Protein AF-A0A352EDZ2-F1 (afdb_monomer)

Structure (mmCIF, N/CA/C/O backbone):
data_AF-A0A352EDZ2-F1
#
_entry.id   AF-A0A352EDZ2-F1
#
loop_
_atom_site.group_PDB
_atom_site.id
_atom_site.type_symbol
_atom_site.label_atom_id
_atom_site.label_alt_id
_atom_site.label_comp_id
_atom_site.label_asym_id
_atom_site.label_entity_id
_atom_site.label_seq_id
_atom_site.pdbx_PDB_ins_code
_atom_site.Cartn_x
_atom_site.Cartn_y
_atom_site.Cartn_z
_atom_site.occupancy
_atom_site.B_iso_or_equiv
_atom_site.auth_seq_id
_atom_site.auth_comp_id
_atom_site.auth_asym_id
_atom_site.auth_atom_id
_atom_site.pdbx_PDB_model_num
ATOM 1 N N . TYR A 1 1 ? -12.561 -2.401 5.718 1.00 90.56 1 TYR A N 1
ATOM 2 C CA . TYR A 1 1 ? -12.066 -2.855 7.034 1.00 90.56 1 TYR A CA 1
ATOM 3 C C . TYR A 1 1 ? -12.365 -1.844 8.126 1.00 90.56 1 TYR A C 1
ATOM 5 O O . TYR A 1 1 ? -12.881 -2.246 9.154 1.00 90.56 1 TYR A O 1
ATOM 13 N N . VAL A 1 2 ? -12.095 -0.557 7.901 1.00 94.75 2 VAL A N 1
ATOM 14 C CA . VAL A 1 2 ? -12.547 0.533 8.780 1.00 94.75 2 VAL A CA 1
ATOM 15 C C . VAL A 1 2 ? -13.815 1.137 8.179 1.00 94.75 2 VAL A C 1
ATOM 17 O O . VAL A 1 2 ? -13.837 1.410 6.977 1.00 94.75 2 VAL A O 1
ATOM 20 N N . THR A 1 3 ? -14.873 1.273 8.975 1.00 95.94 3 THR A N 1
ATOM 21 C CA . THR A 1 3 ? -16.150 1.865 8.544 1.00 95.94 3 THR A CA 1
ATOM 22 C C . THR A 1 3 ? -16.283 3.255 9.167 1.00 95.94 3 THR A C 1
ATOM 24 O O . THR A 1 3 ? -16.050 3.356 10.373 1.00 95.94 3 THR A O 1
ATOM 27 N N . PRO A 1 4 ? -16.678 4.294 8.404 1.00 96.31 4 PRO A N 1
ATOM 28 C CA . PRO A 1 4 ? -16.831 5.648 8.937 1.00 96.31 4 PRO A CA 1
ATOM 29 C C . PRO A 1 4 ? -17.736 5.712 10.174 1.00 96.31 4 PRO A C 1
ATOM 31 O O . PRO A 1 4 ? -18.807 5.098 10.179 1.00 96.31 4 PRO A O 1
ATOM 34 N N . GLY A 1 5 ? -17.309 6.444 11.205 1.00 95.94 5 GLY A N 1
ATOM 35 C CA . GLY A 1 5 ? -18.048 6.627 12.465 1.00 95.94 5 GLY A CA 1
ATOM 36 C C . GLY A 1 5 ? -18.085 5.397 13.381 1.00 95.94 5 GLY A C 1
ATOM 37 O O . GLY A 1 5 ? -18.895 5.332 14.304 1.00 95.94 5 GLY A O 1
ATOM 38 N N . SER A 1 6 ? -17.258 4.384 13.112 1.00 97.50 6 SER A N 1
ATOM 39 C CA . SER A 1 6 ? -17.043 3.274 14.046 1.00 97.50 6 SER A CA 1
ATOM 40 C C . SER A 1 6 ? -16.013 3.650 15.114 1.00 97.50 6 SER A C 1
ATOM 42 O O . SER A 1 6 ? -15.150 4.481 14.869 1.00 97.50 6 SER A O 1
ATOM 44 N N . ILE A 1 7 ? -16.007 2.952 16.256 1.00 97.25 7 ILE A N 1
ATOM 45 C CA . ILE A 1 7 ? -14.989 3.148 17.314 1.00 97.25 7 ILE A CA 1
ATOM 46 C C . ILE A 1 7 ? -13.562 3.015 16.755 1.00 97.25 7 ILE A C 1
ATOM 48 O O . ILE A 1 7 ? -12.641 3.705 17.180 1.00 97.25 7 ILE A O 1
ATOM 52 N N . LEU A 1 8 ? -13.378 2.114 15.786 1.00 96.38 8 LEU A N 1
ATOM 53 C CA . LEU A 1 8 ? -12.096 1.925 15.118 1.00 96.38 8 LEU A CA 1
ATOM 54 C C . LEU A 1 8 ? -11.703 3.135 14.257 1.00 96.38 8 LEU A C 1
ATOM 56 O O . LEU A 1 8 ? -10.523 3.460 14.184 1.00 96.38 8 LEU A O 1
ATOM 60 N N . ASP A 1 9 ? -12.674 3.760 13.595 1.00 97.50 9 ASP A N 1
ATOM 61 C CA . ASP A 1 9 ? -12.474 4.980 12.811 1.00 97.50 9 ASP A CA 1
ATOM 62 C C . ASP A 1 9 ? -12.137 6.159 13.72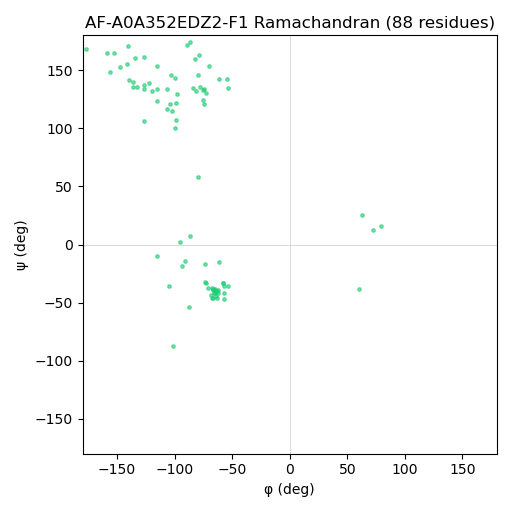8 1.00 97.50 9 ASP A C 1
ATOM 64 O O . ASP A 1 9 ? -11.134 6.829 13.506 1.00 97.50 9 ASP A O 1
ATOM 68 N N . ASP A 1 10 ? -12.885 6.329 14.822 1.00 97.31 10 ASP A N 1
ATOM 69 C CA . ASP A 1 10 ? -12.633 7.374 15.819 1.00 97.31 10 ASP A CA 1
ATOM 70 C C . ASP A 1 10 ? -11.212 7.265 16.400 1.00 97.31 10 ASP A C 1
ATOM 72 O O . ASP A 1 10 ? -10.473 8.250 16.442 1.00 97.31 10 ASP A O 1
ATOM 76 N N . GLU A 1 11 ? -10.783 6.058 16.786 1.00 97.06 11 GLU A N 1
ATOM 77 C CA . GLU A 1 11 ? -9.425 5.825 17.294 1.00 97.06 11 GLU A CA 1
ATOM 78 C C . GLU A 1 11 ? -8.357 6.066 16.216 1.00 97.06 11 GLU A C 1
ATOM 80 O O . GLU A 1 11 ? -7.302 6.638 16.500 1.00 97.06 11 GLU A O 1
ATOM 85 N N . ALA A 1 12 ? -8.616 5.667 14.966 1.00 96.62 12 ALA A N 1
ATOM 86 C CA . ALA A 1 12 ? -7.703 5.926 13.857 1.00 96.62 12 ALA A CA 1
ATOM 87 C C . ALA A 1 12 ? -7.552 7.433 13.592 1.00 96.62 12 ALA A C 1
ATOM 89 O O . ALA A 1 12 ? -6.433 7.897 13.369 1.00 96.62 12 ALA A O 1
ATOM 90 N N . VAL A 1 13 ? -8.644 8.201 13.680 1.00 96.94 13 VAL A N 1
ATOM 91 C CA . VAL A 1 13 ? -8.642 9.668 13.572 1.00 96.94 13 VAL A CA 1
ATOM 92 C C . VAL A 1 13 ? -7.853 10.301 14.718 1.00 96.94 13 VAL A C 1
ATOM 94 O O . VAL A 1 13 ? -7.033 11.183 14.467 1.00 96.94 13 VAL A O 1
ATOM 97 N N . VAL A 1 14 ? -8.041 9.834 15.957 1.00 97.12 14 VAL A N 1
ATOM 98 C CA . VAL A 1 14 ? -7.299 10.327 17.132 1.00 97.12 14 VAL A CA 1
ATOM 99 C C . VAL A 1 14 ? -5.797 10.065 16.998 1.00 97.12 14 VAL A C 1
ATOM 101 O O . VAL A 1 14 ? -4.992 10.942 17.315 1.00 97.12 14 VAL A O 1
ATOM 104 N N . ARG A 1 15 ? -5.397 8.881 16.515 1.00 96.88 15 ARG A N 1
ATOM 105 C CA . ARG A 1 15 ? -3.978 8.548 16.292 1.00 96.88 15 ARG A CA 1
ATOM 106 C C . ARG A 1 15 ? -3.383 9.260 15.081 1.00 96.88 15 ARG A C 1
ATOM 108 O O . ARG A 1 15 ? -2.190 9.556 15.100 1.00 96.88 15 ARG A O 1
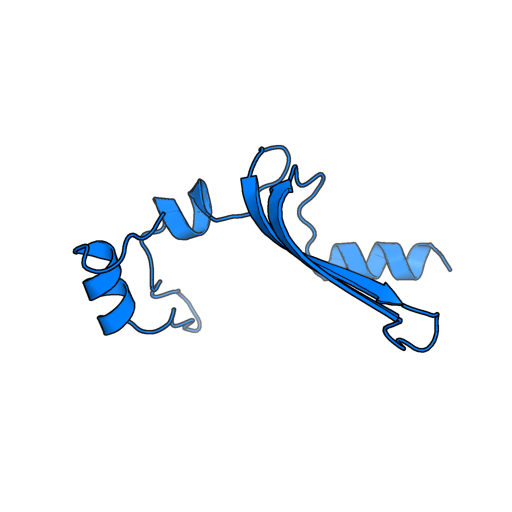ATOM 115 N N . ALA A 1 16 ? -4.193 9.515 14.054 1.00 96.31 16 ALA A N 1
ATOM 116 C CA . ALA A 1 16 ? -3.882 10.129 12.759 1.00 96.31 16 ALA A CA 1
ATOM 117 C C . ALA A 1 16 ? -2.844 9.395 11.887 1.00 96.31 16 ALA A C 1
ATOM 119 O O . ALA A 1 16 ? -2.982 9.346 10.667 1.00 96.31 16 ALA A O 1
ATOM 120 N N . THR A 1 17 ? -1.793 8.831 12.481 1.00 96.94 17 THR A N 1
ATOM 121 C CA . THR A 1 17 ? -0.721 8.117 11.789 1.00 96.94 17 THR A CA 1
ATOM 122 C C . THR A 1 17 ? -0.084 7.060 12.692 1.00 96.94 17 THR A C 1
ATOM 124 O O . THR A 1 17 ? -0.259 7.061 13.910 1.00 96.94 17 THR A O 1
ATOM 127 N N . SER A 1 18 ? 0.671 6.141 12.089 1.00 96.31 18 SER A N 1
ATOM 128 C CA . SER A 1 18 ? 1.537 5.231 12.844 1.00 96.31 18 SER A CA 1
ATOM 129 C C . SER A 1 18 ? 2.864 5.929 13.140 1.00 96.31 18 SER A C 1
ATOM 131 O O . SER A 1 18 ? 3.454 6.540 12.251 1.00 96.31 18 SER A O 1
ATOM 133 N N . VAL A 1 19 ? 3.356 5.822 14.373 1.00 97.25 19 VAL A N 1
ATOM 134 C CA . VAL A 1 19 ? 4.627 6.428 14.791 1.00 97.25 19 VAL A CA 1
ATOM 135 C C . VAL A 1 19 ? 5.694 5.346 14.889 1.00 97.25 19 VAL A C 1
ATOM 137 O O . VAL A 1 19 ? 5.554 4.401 15.663 1.00 97.25 19 VAL A O 1
ATOM 140 N N . TYR A 1 20 ? 6.768 5.499 14.121 1.00 96.75 20 TYR A N 1
ATOM 141 C CA . TYR A 1 20 ? 7.913 4.591 14.117 1.00 96.75 20 TYR A CA 1
ATOM 142 C C . TYR A 1 20 ? 9.028 5.191 14.979 1.00 96.75 20 TYR A C 1
ATOM 144 O O . TYR A 1 20 ? 9.649 6.184 14.607 1.00 96.75 20 TYR A O 1
ATOM 152 N N . LEU A 1 21 ? 9.243 4.613 16.158 1.00 96.81 21 LEU A N 1
ATOM 153 C CA . LEU A 1 21 ? 10.368 4.918 17.039 1.00 96.81 21 LEU A CA 1
ATOM 154 C C . LEU A 1 21 ? 11.552 4.008 16.693 1.00 96.81 21 LEU A C 1
ATOM 156 O O . LEU A 1 21 ? 11.417 3.062 15.920 1.00 96.81 21 LEU A O 1
ATOM 160 N N . VAL A 1 22 ? 12.714 4.280 17.292 1.00 96.19 22 VAL A N 1
ATOM 161 C CA . VAL A 1 22 ? 13.949 3.514 17.037 1.00 96.19 22 VAL A CA 1
ATOM 162 C C . VAL A 1 22 ? 13.778 2.017 17.332 1.00 96.19 22 VAL A C 1
ATOM 164 O O . VAL A 1 22 ? 14.344 1.191 16.626 1.00 96.19 22 VAL A O 1
ATOM 167 N N . ASP A 1 23 ? 12.998 1.663 18.356 1.00 95.50 23 ASP A N 1
ATOM 168 C CA . ASP A 1 23 ? 12.852 0.293 18.866 1.00 95.50 23 ASP A CA 1
ATOM 169 C C . ASP A 1 23 ? 11.442 -0.297 18.704 1.00 95.50 23 ASP A C 1
ATOM 171 O O . ASP A 1 23 ? 11.242 -1.483 18.961 1.00 95.50 23 ASP A O 1
ATOM 175 N N . ARG A 1 24 ? 10.444 0.511 18.323 1.00 92.62 24 ARG A N 1
ATOM 176 C CA . ARG A 1 24 ? 9.042 0.071 18.281 1.00 92.62 24 ARG A CA 1
ATOM 177 C C . ARG A 1 24 ? 8.168 0.913 17.368 1.00 92.62 24 ARG A C 1
ATOM 179 O O . ARG A 1 24 ? 8.494 2.046 17.028 1.00 92.62 24 ARG A O 1
ATOM 186 N N . VAL A 1 25 ? 6.992 0.379 17.060 1.00 94.00 25 VAL A N 1
ATOM 187 C CA . VAL A 1 25 ? 5.946 1.079 16.313 1.00 94.00 25 VAL A CA 1
ATOM 188 C C . VAL A 1 25 ? 4.733 1.273 17.211 1.00 94.00 25 VAL A C 1
ATOM 190 O O . VAL A 1 25 ? 4.300 0.342 17.886 1.00 94.00 25 VAL A O 1
ATOM 193 N N . VAL A 1 26 ? 4.174 2.480 17.211 1.00 94.69 26 VAL A N 1
ATOM 194 C CA . VAL A 1 26 ? 2.843 2.763 17.754 1.00 94.69 26 VAL A CA 1
ATOM 195 C C . VAL A 1 26 ? 1.884 2.806 16.564 1.00 94.69 26 VAL A C 1
ATOM 197 O O . VAL A 1 26 ? 1.884 3.797 15.830 1.00 94.69 26 VAL A O 1
ATOM 200 N N . PRO A 1 27 ? 1.118 1.734 16.298 1.00 94.94 27 PRO A N 1
ATOM 201 C CA . PRO A 1 27 ? 0.350 1.638 15.068 1.00 94.94 27 PRO A CA 1
ATOM 202 C C . PRO A 1 27 ? -0.948 2.449 15.152 1.00 94.94 27 PRO A C 1
ATOM 204 O O . PRO A 1 27 ? -1.587 2.524 16.204 1.00 94.94 27 PRO A O 1
ATOM 207 N N . MET A 1 28 ? -1.364 3.017 14.020 1.00 97.12 28 MET A N 1
ATOM 208 C CA . MET A 1 28 ? -2.655 3.704 13.880 1.00 97.12 28 MET A CA 1
ATOM 209 C C . MET A 1 28 ? -3.833 2.731 14.004 1.00 97.12 28 MET A C 1
ATOM 211 O O . MET A 1 28 ? -4.855 3.055 14.595 1.00 97.12 28 MET A O 1
ATOM 215 N N . LEU A 1 29 ? -3.683 1.529 13.445 1.00 96.25 29 LEU A N 1
ATOM 216 C CA . LEU A 1 29 ? -4.698 0.479 13.462 1.00 96.25 29 LEU A CA 1
ATOM 217 C C . LEU A 1 29 ? -4.205 -0.729 14.268 1.00 96.25 29 LEU A C 1
ATOM 219 O O . LEU A 1 29 ? -2.998 -0.973 14.313 1.00 96.25 29 LEU A O 1
ATOM 223 N N . PRO A 1 30 ? -5.111 -1.534 14.850 1.00 94.00 30 PRO A N 1
ATOM 224 C CA . PRO A 1 30 ? -4.745 -2.793 15.488 1.00 94.00 30 PRO A CA 1
ATOM 225 C C . PRO A 1 30 ? -3.962 -3.710 14.541 1.00 94.00 30 PRO A C 1
ATOM 227 O O . PRO A 1 30 ? -4.302 -3.820 13.361 1.00 94.00 30 PRO A O 1
ATOM 230 N N . GLU A 1 31 ? -2.967 -4.429 15.066 1.00 89.56 31 GLU A N 1
ATOM 231 C CA . GLU A 1 31 ? -2.069 -5.278 14.263 1.00 89.56 31 GLU A CA 1
ATOM 232 C C . GLU A 1 31 ? -2.798 -6.354 13.451 1.00 89.56 31 GLU A C 1
ATOM 234 O O . GLU A 1 31 ? -2.404 -6.662 12.328 1.00 89.56 31 GLU A O 1
ATOM 239 N N . VAL A 1 32 ? -3.907 -6.883 13.974 1.00 91.38 32 VAL A N 1
ATOM 240 C CA . VAL A 1 32 ? -4.750 -7.861 13.266 1.00 91.38 32 VAL A CA 1
ATOM 241 C C . VAL A 1 32 ? -5.251 -7.301 11.926 1.00 91.38 32 VAL A C 1
ATOM 243 O O . VAL A 1 32 ? -5.376 -8.040 10.947 1.00 91.38 32 VAL A O 1
ATOM 246 N N . LEU A 1 33 ? -5.494 -5.990 11.855 1.00 90.25 33 LEU A N 1
ATOM 247 C CA . LEU A 1 33 ? -5.863 -5.313 10.618 1.00 90.25 33 LEU A CA 1
ATOM 248 C C . LEU A 1 33 ? -4.633 -4.875 9.827 1.00 90.25 33 LEU A C 1
ATOM 250 O O . LEU A 1 33 ? -4.529 -5.241 8.662 1.00 90.25 33 LEU A O 1
ATOM 254 N N . SER A 1 34 ? -3.701 -4.129 10.424 1.00 87.50 34 SER A N 1
ATOM 255 C CA . SER A 1 34 ? -2.563 -3.558 9.684 1.00 87.50 34 SER A CA 1
ATOM 256 C C . SER A 1 34 ? -1.597 -4.621 9.148 1.00 87.50 34 SER A C 1
ATOM 258 O O . SER A 1 34 ? -1.247 -4.579 7.971 1.00 87.50 34 SER A O 1
ATOM 260 N N . ASN A 1 35 ? -1.221 -5.605 9.969 1.00 85.56 35 ASN A N 1
ATOM 261 C CA . ASN A 1 35 ? -0.268 -6.665 9.616 1.00 85.56 35 ASN A CA 1
ATOM 262 C C . ASN A 1 35 ? -0.950 -7.938 9.091 1.00 85.56 35 ASN A C 1
ATOM 264 O O . ASN A 1 35 ? -0.303 -8.771 8.455 1.00 85.56 35 ASN A O 1
ATOM 268 N N . GLY A 1 36 ? -2.247 -8.103 9.356 1.00 87.50 36 GLY A N 1
ATOM 269 C CA . GLY A 1 36 ? -3.031 -9.255 8.917 1.00 87.50 36 GLY A CA 1
ATOM 270 C C . GLY A 1 36 ? -3.897 -8.947 7.698 1.00 87.50 36 GLY A C 1
ATOM 271 O O . GLY A 1 36 ? -3.510 -9.195 6.554 1.00 87.50 36 GLY A O 1
ATOM 272 N N . ALA A 1 37 ? -5.105 -8.447 7.954 1.00 85.25 37 ALA A N 1
ATOM 273 C CA . ALA A 1 37 ? -6.160 -8.344 6.945 1.00 85.25 37 ALA A CA 1
ATOM 274 C C . ALA A 1 37 ? -5.849 -7.351 5.808 1.00 85.25 37 ALA A C 1
ATOM 276 O O . ALA A 1 37 ? -6.150 -7.638 4.651 1.00 85.25 37 ALA A O 1
ATOM 277 N N . CYS A 1 38 ? -5.236 -6.208 6.125 1.00 90.69 38 CYS A N 1
ATOM 278 C CA . CYS A 1 38 ? -4.892 -5.153 5.167 1.00 90.69 38 CYS A CA 1
ATOM 279 C C . CYS A 1 38 ? -3.487 -5.313 4.568 1.00 90.69 38 CYS A C 1
ATOM 281 O O . CYS A 1 38 ? -3.167 -4.644 3.588 1.00 90.69 38 CYS A O 1
ATOM 283 N N . SER A 1 39 ? -2.640 -6.164 5.153 1.00 91.94 39 SER A N 1
ATOM 284 C CA . SER A 1 39 ? -1.294 -6.415 4.639 1.00 91.94 39 SER A CA 1
ATOM 285 C C . SER A 1 39 ? -1.351 -7.277 3.380 1.00 91.94 39 SER A C 1
ATOM 287 O O . SER A 1 39 ? -2.023 -8.312 3.358 1.00 91.94 39 SER A O 1
ATOM 289 N N . LEU A 1 40 ? -0.603 -6.883 2.346 1.00 95.88 40 LEU A N 1
ATOM 290 C CA . LEU A 1 40 ? -0.486 -7.606 1.073 1.00 95.88 40 LEU A CA 1
ATOM 291 C C . LEU A 1 40 ? 0.487 -8.787 1.194 1.00 95.88 40 LEU A C 1
ATOM 293 O O . LEU A 1 40 ? 1.520 -8.851 0.527 1.00 95.88 40 LEU A O 1
ATOM 297 N N . ARG A 1 41 ? 0.180 -9.694 2.124 1.00 94.38 41 ARG A N 1
ATOM 298 C CA . ARG A 1 41 ? 0.973 -10.897 2.386 1.00 94.38 41 ARG A CA 1
ATOM 299 C C . ARG A 1 41 ? 1.014 -11.793 1.142 1.00 94.38 41 ARG A C 1
ATOM 301 O O . ARG A 1 41 ? 0.007 -11.883 0.441 1.00 94.38 41 ARG A O 1
ATOM 308 N N . PRO A 1 42 ? 2.156 -12.445 0.871 1.00 95.00 42 PRO A N 1
ATOM 309 C CA . PRO A 1 42 ? 2.275 -13.312 -0.286 1.00 95.00 42 PRO A CA 1
ATOM 310 C C . PRO A 1 42 ? 1.449 -14.589 -0.110 1.00 95.00 42 PRO A C 1
ATOM 312 O O . PRO A 1 42 ? 1.260 -15.048 1.018 1.00 95.00 42 PRO A O 1
ATOM 315 N N . ASN A 1 43 ? 1.033 -15.186 -1.226 1.00 94.62 43 ASN A N 1
ATOM 316 C CA . ASN A 1 43 ? 0.246 -16.422 -1.296 1.00 94.62 43 ASN A CA 1
ATOM 317 C C . ASN A 1 43 ? -1.152 -16.336 -0.649 1.00 94.62 43 ASN A C 1
ATOM 319 O O . ASN A 1 43 ? -1.702 -17.340 -0.195 1.00 94.62 43 ASN A O 1
ATOM 323 N N . GLU A 1 44 ? -1.726 -15.134 -0.572 1.00 95.31 44 GLU A N 1
ATOM 324 C CA . GLU A 1 44 ? -3.064 -14.875 -0.036 1.00 95.31 44 GLU A CA 1
ATOM 325 C C . GLU A 1 44 ? -3.814 -13.896 -0.952 1.00 95.31 44 GLU A C 1
ATOM 327 O O . GLU A 1 44 ? -3.239 -12.903 -1.404 1.00 95.31 44 GLU A O 1
ATOM 332 N N . ASP A 1 45 ? -5.113 -14.127 -1.167 1.00 96.38 45 ASP A N 1
ATOM 333 C CA . ASP A 1 45 ? -5.969 -13.170 -1.875 1.00 96.38 45 ASP A CA 1
ATOM 334 C C . ASP A 1 45 ? -6.264 -11.954 -0.988 1.00 96.38 45 ASP A C 1
ATOM 336 O O . ASP A 1 45 ? -6.684 -12.083 0.170 1.00 96.38 45 ASP A O 1
ATOM 340 N N . LYS A 1 46 ? -6.063 -10.750 -1.532 1.00 95.94 46 LYS A N 1
ATOM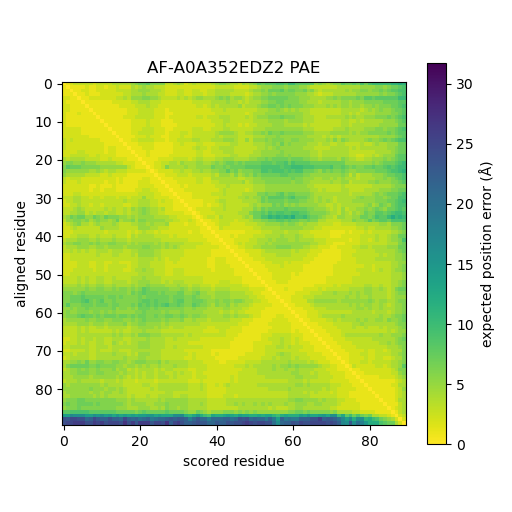 341 C CA . LYS A 1 46 ? -6.252 -9.482 -0.816 1.00 95.94 46 LYS A CA 1
ATOM 342 C C . LYS A 1 46 ? -7.050 -8.488 -1.641 1.00 95.94 46 LYS A C 1
ATOM 344 O O . LYS A 1 46 ? -6.773 -8.270 -2.816 1.00 95.94 46 LYS A O 1
ATOM 349 N N . TYR A 1 47 ? -8.009 -7.833 -0.992 1.00 96.06 47 TYR A N 1
ATOM 350 C CA . TYR A 1 47 ? -8.724 -6.706 -1.580 1.00 96.06 47 TYR A CA 1
ATOM 351 C C . TYR A 1 47 ? -7.861 -5.451 -1.580 1.00 96.06 47 TYR A C 1
ATOM 353 O O . TYR A 1 47 ? -7.303 -5.067 -0.550 1.00 96.06 47 TYR A O 1
ATOM 361 N N . THR A 1 48 ? -7.829 -4.777 -2.720 1.00 97.00 48 THR A N 1
ATOM 362 C CA . THR A 1 48 ? -7.035 -3.573 -2.946 1.00 97.00 48 THR A CA 1
ATOM 363 C C . THR A 1 48 ? -7.850 -2.494 -3.642 1.00 97.00 48 THR A C 1
ATOM 365 O O . THR A 1 48 ? -8.889 -2.743 -4.256 1.00 97.00 48 THR A O 1
ATOM 368 N N . PHE A 1 49 ? -7.365 -1.263 -3.536 1.00 97.44 49 PHE A N 1
ATOM 369 C CA . PHE A 1 49 ? -7.715 -0.199 -4.461 1.00 97.44 49 PHE A CA 1
ATOM 370 C C . PHE A 1 49 ? -6.493 0.026 -5.346 1.00 97.44 49 PHE A C 1
ATOM 372 O O . PHE A 1 49 ? -5.422 0.353 -4.839 1.00 97.44 49 PHE A O 1
ATOM 379 N N . SER A 1 50 ? -6.637 -0.220 -6.642 1.00 98.12 50 SER A N 1
ATOM 380 C CA . SER A 1 50 ? -5.538 -0.182 -7.602 1.00 98.12 50 SER A CA 1
ATOM 381 C C . SER A 1 50 ? -5.585 1.095 -8.428 1.00 98.12 50 SER A C 1
ATOM 383 O O . SER A 1 50 ? -6.661 1.579 -8.778 1.00 98.12 50 SER A O 1
ATOM 385 N N . ALA A 1 51 ? -4.396 1.588 -8.762 1.00 97.88 51 ALA A N 1
ATOM 386 C CA . ALA A 1 51 ? -4.158 2.576 -9.800 1.00 97.88 51 ALA A CA 1
ATOM 387 C C . ALA A 1 51 ? -3.315 1.901 -10.891 1.00 97.88 51 ALA A C 1
ATOM 389 O O . ALA A 1 51 ? -2.260 1.344 -10.587 1.00 97.88 51 ALA A O 1
ATOM 390 N N . VAL A 1 52 ? -3.802 1.893 -12.130 1.00 98.12 52 VAL A N 1
ATOM 391 C CA . VAL A 1 52 ? -3.148 1.266 -13.286 1.00 98.12 52 VAL A CA 1
ATOM 392 C C . VAL A 1 52 ? -2.883 2.344 -14.326 1.00 98.12 52 VAL A C 1
ATOM 394 O O . VAL A 1 52 ? -3.778 3.125 -14.638 1.00 98.12 52 VAL A O 1
ATOM 397 N N . PHE A 1 53 ? -1.663 2.378 -14.855 1.00 98.06 53 PHE A N 1
ATOM 398 C CA . PHE A 1 53 ? -1.206 3.405 -15.786 1.00 98.06 53 PHE A CA 1
ATOM 399 C C . PHE A 1 53 ? -0.633 2.762 -17.047 1.00 98.06 53 PHE A C 1
ATOM 401 O O . PHE A 1 53 ? 0.145 1.813 -16.961 1.00 98.06 53 PHE A O 1
ATOM 408 N N . GLU A 1 54 ? -0.970 3.317 -18.207 1.00 98.25 54 GLU A N 1
ATOM 409 C CA . GLU A 1 54 ? -0.300 3.015 -19.475 1.00 98.25 54 GLU A CA 1
ATOM 410 C C . GLU A 1 54 ? 0.715 4.123 -19.761 1.00 98.25 54 GLU A C 1
ATOM 412 O O . GLU A 1 54 ? 0.344 5.299 -19.823 1.00 98.25 54 GLU A O 1
ATOM 417 N N . MET A 1 55 ? 1.994 3.768 -19.912 1.00 98.12 55 MET A N 1
ATOM 418 C CA . MET A 1 55 ? 3.090 4.734 -20.030 1.00 98.12 55 MET A CA 1
ATOM 419 C C . MET A 1 55 ? 4.161 4.311 -21.041 1.00 98.12 55 MET A C 1
ATOM 421 O O . MET A 1 55 ? 4.318 3.122 -21.312 1.00 98.12 55 MET A O 1
ATOM 425 N N . ASP A 1 56 ? 4.894 5.284 -21.595 1.00 97.38 56 ASP A N 1
ATOM 426 C CA . ASP A 1 56 ? 6.098 5.014 -22.396 1.00 97.38 56 ASP A CA 1
ATOM 427 C C . ASP A 1 56 ? 7.365 4.885 -21.536 1.00 97.38 56 ASP A C 1
ATOM 429 O O . ASP A 1 56 ? 7.368 5.150 -20.335 1.00 97.38 56 ASP A O 1
ATOM 433 N N . GLU A 1 57 ? 8.477 4.525 -22.181 1.00 96.94 57 GLU A N 1
ATOM 434 C CA . GLU A 1 57 ? 9.802 4.372 -21.565 1.00 96.94 57 GLU A CA 1
ATOM 435 C C . GLU A 1 57 ? 10.354 5.664 -20.936 1.00 96.94 57 GLU A C 1
ATOM 437 O O . GLU A 1 57 ? 11.304 5.620 -20.158 1.00 96.94 57 GLU A O 1
ATOM 442 N N . LYS A 1 58 ? 9.775 6.829 -21.257 1.00 97.44 58 LYS A N 1
ATOM 443 C CA . LYS A 1 58 ? 10.140 8.121 -20.658 1.00 97.44 58 LYS A CA 1
ATOM 444 C C . LYS A 1 58 ? 9.235 8.488 -19.478 1.00 97.44 58 LYS A C 1
ATOM 446 O O . LYS A 1 58 ? 9.395 9.569 -18.914 1.00 97.44 58 LYS A O 1
ATOM 451 N N . GLY A 1 59 ? 8.293 7.618 -19.114 1.00 96.62 59 GLY A N 1
ATOM 452 C CA . GLY A 1 59 ? 7.343 7.822 -18.025 1.00 96.62 59 GLY A CA 1
ATOM 453 C C . GLY A 1 59 ? 6.168 8.734 -18.382 1.00 96.62 59 GLY A C 1
ATOM 454 O O . GLY A 1 59 ? 5.480 9.219 -17.484 1.00 96.62 59 GLY A O 1
ATOM 455 N N . ARG A 1 60 ? 5.912 9.006 -19.670 1.00 97.81 60 ARG A N 1
ATOM 456 C CA . ARG A 1 60 ? 4.721 9.763 -20.071 1.00 97.81 60 ARG A CA 1
ATOM 457 C C . ARG A 1 60 ? 3.493 8.865 -19.971 1.00 97.81 60 ARG A C 1
ATOM 459 O O . ARG A 1 60 ? 3.439 7.829 -20.623 1.00 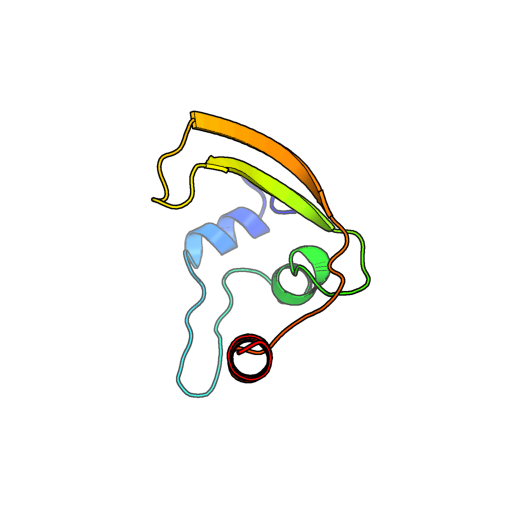97.81 60 ARG A O 1
ATOM 466 N N . ILE A 1 61 ? 2.495 9.303 -19.206 1.00 98.12 61 ILE A N 1
ATOM 467 C CA . ILE A 1 61 ? 1.218 8.601 -19.031 1.00 98.12 61 ILE A CA 1
ATOM 468 C C . ILE A 1 61 ? 0.284 8.913 -20.209 1.00 98.12 61 ILE A C 1
ATOM 470 O O . ILE A 1 61 ? 0.103 10.076 -20.579 1.00 98.12 61 ILE A O 1
ATOM 474 N N . TYR A 1 62 ? -0.319 7.870 -20.775 1.00 97.88 62 TYR A N 1
ATOM 475 C CA . TYR A 1 62 ? -1.337 7.952 -21.826 1.00 97.88 62 TYR A CA 1
ATOM 476 C C . TYR A 1 62 ? -2.741 7.676 -21.298 1.00 97.88 62 TYR A C 1
ATOM 478 O O . TYR A 1 62 ? -3.698 8.289 -21.767 1.00 97.88 62 TYR A O 1
ATOM 486 N N . ASN A 1 63 ? -2.856 6.767 -20.331 1.00 98.00 63 ASN A N 1
ATOM 487 C CA . ASN A 1 63 ? -4.127 6.362 -19.753 1.00 98.00 63 ASN A CA 1
ATOM 488 C C . ASN A 1 63 ? -3.964 6.006 -18.273 1.00 98.00 63 ASN A C 1
ATOM 490 O O . ASN A 1 63 ? -2.893 5.575 -17.838 1.00 98.00 63 ASN A O 1
ATOM 494 N N . GLU A 1 64 ? -5.048 6.163 -17.524 1.00 98.25 64 GLU A N 1
ATOM 495 C CA . GLU A 1 64 ? -5.118 5.863 -16.101 1.00 98.25 64 GLU A CA 1
ATOM 496 C C . GLU A 1 64 ? -6.453 5.204 -15.756 1.00 98.25 64 GLU A C 1
ATOM 498 O O . GLU A 1 64 ? -7.514 5.559 -16.274 1.00 98.25 64 GLU A O 1
ATOM 503 N N . TRP A 1 65 ? -6.403 4.226 -14.861 1.00 98.44 65 TRP A N 1
ATOM 504 C CA . TRP A 1 65 ? -7.578 3.554 -14.334 1.00 98.44 65 TRP A CA 1
ATOM 505 C C . TRP A 1 65 ? -7.456 3.389 -12.824 1.00 98.44 65 TRP A C 1
ATOM 507 O O . TRP A 1 65 ? -6.421 2.965 -12.311 1.00 98.44 65 TRP A O 1
ATOM 517 N N . PHE A 1 66 ? -8.547 3.681 -12.119 1.00 98.50 66 PHE A N 1
ATOM 518 C CA . PHE A 1 66 ? -8.643 3.544 -10.673 1.00 98.50 66 PHE A CA 1
ATOM 519 C C . PHE A 1 66 ? -9.852 2.694 -10.317 1.00 98.50 66 PHE A C 1
ATOM 521 O O . PHE A 1 66 ? -10.959 2.931 -10.806 1.00 98.50 66 PHE A O 1
ATOM 528 N N . GLY A 1 67 ? -9.670 1.732 -9.420 1.00 98.25 67 GLY A N 1
ATOM 529 C CA . GLY A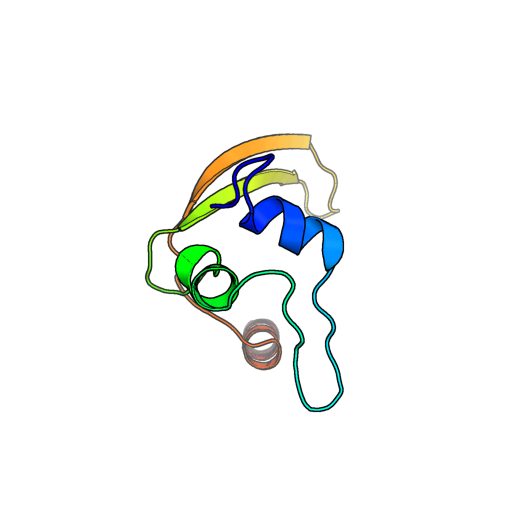 1 67 ? -10.783 0.893 -9.013 1.00 98.25 67 GLY A CA 1
ATOM 530 C C . GLY A 1 67 ? -10.450 -0.120 -7.937 1.00 98.25 67 GLY A C 1
ATOM 531 O O . GLY A 1 67 ? -9.297 -0.362 -7.585 1.00 98.25 67 GLY A O 1
ATOM 532 N N . ARG A 1 68 ? -11.510 -0.720 -7.396 1.00 97.81 68 ARG A N 1
ATOM 533 C CA . ARG A 1 68 ? -11.400 -1.822 -6.440 1.00 97.81 68 ARG A CA 1
ATOM 534 C C . ARG A 1 68 ? -11.074 -3.113 -7.179 1.00 97.81 68 ARG A C 1
ATOM 536 O O . ARG A 1 68 ? -11.694 -3.418 -8.193 1.00 97.81 68 ARG A O 1
ATOM 543 N N . THR A 1 69 ? -10.135 -3.865 -6.632 1.00 97.88 69 THR A N 1
ATOM 544 C CA . THR A 1 69 ? -9.579 -5.090 -7.210 1.00 97.88 69 THR A CA 1
ATOM 545 C C . THR A 1 69 ? -9.347 -6.133 -6.117 1.00 97.88 69 THR A C 1
ATOM 547 O O . THR A 1 69 ? -9.454 -5.847 -4.919 1.00 97.88 69 THR A O 1
ATOM 550 N N . ALA A 1 70 ? -9.032 -7.354 -6.538 1.00 97.38 70 ALA A N 1
ATOM 551 C CA . ALA A 1 70 ? -8.421 -8.370 -5.695 1.00 97.38 70 ALA A CA 1
ATOM 552 C C . ALA A 1 70 ? -7.097 -8.792 -6.341 1.00 97.38 70 ALA A C 1
ATOM 554 O O . ALA A 1 70 ? -7.032 -8.915 -7.565 1.00 97.38 70 ALA A O 1
ATOM 555 N N . ILE A 1 71 ? -6.059 -8.983 -5.531 1.00 97.81 71 ILE A N 1
ATOM 556 C CA . ILE A 1 71 ? -4.733 -9.418 -5.979 1.00 97.81 71 ILE A CA 1
ATOM 557 C C . ILE A 1 71 ? -4.272 -10.644 -5.196 1.00 97.81 71 ILE A C 1
ATOM 559 O O . ILE A 1 71 ? -4.749 -10.888 -4.087 1.00 97.81 71 ILE A O 1
ATOM 563 N N . HIS A 1 72 ? -3.288 -11.345 -5.754 1.00 97.62 72 HIS A N 1
ATOM 564 C CA . HIS A 1 72 ? -2.565 -12.433 -5.111 1.00 97.62 72 HIS A CA 1
ATOM 565 C C . HIS A 1 72 ? -1.070 -12.123 -5.210 1.00 97.62 72 HIS A C 1
ATOM 567 O O . HIS A 1 72 ? -0.507 -12.140 -6.299 1.00 97.62 72 HIS A O 1
ATOM 573 N N . SER A 1 73 ? -0.437 -11.732 -4.102 1.00 96.81 73 SER A N 1
ATOM 574 C CA . SER A 1 73 ? 0.983 -11.361 -4.127 1.00 96.81 73 SER A CA 1
ATOM 575 C C . SER A 1 73 ? 1.849 -12.618 -4.241 1.00 96.81 73 SER A C 1
ATOM 577 O O . SER A 1 73 ? 1.796 -13.479 -3.365 1.00 96.81 73 SER A O 1
ATOM 579 N N . ASP A 1 74 ? 2.661 -12.728 -5.292 1.00 95.56 74 ASP A N 1
ATOM 580 C CA . ASP A 1 74 ? 3.515 -13.906 -5.503 1.00 95.56 74 ASP A CA 1
ATOM 581 C C . ASP A 1 74 ? 4.694 -13.954 -4.521 1.00 95.56 74 ASP A C 1
ATOM 583 O O . ASP A 1 74 ? 5.150 -15.025 -4.115 1.00 95.56 74 ASP A O 1
ATOM 587 N N . ARG A 1 75 ? 5.219 -12.786 -4.120 1.00 93.75 75 ARG A N 1
ATOM 588 C CA . ARG A 1 75 ? 6.399 -12.707 -3.254 1.00 93.75 75 ARG A CA 1
ATOM 589 C C . ARG A 1 75 ? 6.483 -11.398 -2.476 1.00 93.75 75 ARG A C 1
ATOM 591 O O . ARG A 1 75 ? 6.106 -10.332 -2.949 1.00 93.75 75 ARG A O 1
ATOM 598 N N . ARG A 1 76 ? 7.054 -11.489 -1.272 1.00 94.81 76 ARG A N 1
ATOM 599 C CA . ARG A 1 76 ? 7.485 -10.345 -0.464 1.00 94.81 76 ARG A CA 1
ATOM 600 C C . ARG A 1 76 ? 8.997 -10.214 -0.582 1.00 94.81 76 ARG A C 1
ATOM 602 O O . ARG A 1 76 ? 9.702 -11.103 -0.118 1.00 94.81 76 ARG A O 1
ATOM 609 N N . PHE A 1 77 ? 9.456 -9.123 -1.177 1.00 94.62 77 PHE A N 1
ATOM 610 C CA . PHE A 1 77 ? 10.875 -8.807 -1.295 1.00 94.62 77 PHE A CA 1
ATOM 611 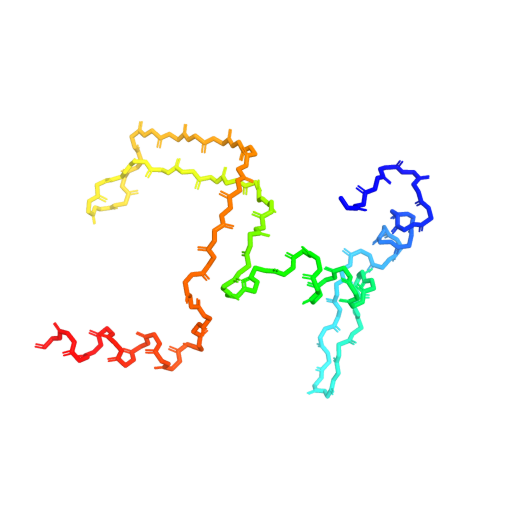C C . PHE A 1 77 ? 11.308 -7.800 -0.228 1.00 94.62 77 PHE A C 1
ATOM 613 O O . PHE A 1 77 ? 10.560 -6.873 0.100 1.00 94.62 77 PHE A O 1
ATOM 620 N N . ALA A 1 78 ? 12.521 -7.973 0.289 1.00 96.62 78 ALA A N 1
ATOM 621 C CA . ALA A 1 78 ? 13.310 -6.890 0.867 1.00 96.62 78 ALA A CA 1
ATOM 622 C C . ALA A 1 78 ? 13.974 -6.062 -0.253 1.00 96.62 78 ALA A C 1
ATOM 624 O O . ALA A 1 78 ? 14.083 -6.521 -1.394 1.00 96.62 78 ALA A O 1
ATOM 625 N N . TYR A 1 79 ? 14.432 -4.848 0.062 1.00 96.12 79 TYR A N 1
ATOM 626 C CA . TYR A 1 79 ? 15.086 -3.986 -0.930 1.00 96.12 79 TYR A CA 1
ATOM 627 C C . TYR A 1 79 ? 16.365 -4.617 -1.483 1.00 96.12 79 TYR A C 1
ATOM 629 O O . TYR A 1 79 ? 16.610 -4.555 -2.683 1.00 96.12 79 TYR A O 1
ATOM 637 N N . GLU A 1 80 ? 17.143 -5.273 -0.626 1.00 96.06 80 GLU A N 1
ATOM 638 C CA . GLU A 1 80 ? 18.394 -5.932 -0.992 1.00 96.06 80 GLU A CA 1
ATOM 639 C C . GLU A 1 80 ? 18.156 -7.079 -1.983 1.00 96.06 80 GLU A C 1
ATOM 641 O O . GLU A 1 80 ? 18.896 -7.224 -2.951 1.00 96.06 80 GLU A O 1
ATOM 646 N N . GLU A 1 81 ? 17.087 -7.860 -1.788 1.00 94.94 81 GLU A N 1
ATOM 647 C CA . GLU A 1 81 ? 16.714 -8.932 -2.718 1.00 94.94 81 GLU A CA 1
ATOM 648 C C . GLU A 1 81 ? 16.306 -8.375 -4.087 1.00 94.94 81 GLU A C 1
ATOM 650 O O . GLU A 1 81 ? 16.679 -8.934 -5.116 1.00 94.94 81 GLU A O 1
ATOM 655 N N . ALA A 1 82 ? 15.538 -7.281 -4.107 1.00 94.81 82 ALA A N 1
ATOM 656 C CA . ALA A 1 82 ? 15.122 -6.642 -5.351 1.00 94.81 82 ALA A CA 1
ATOM 657 C C . ALA A 1 82 ? 16.321 -6.056 -6.114 1.00 94.81 82 ALA A C 1
ATOM 659 O O . ALA A 1 82 ? 16.409 -6.228 -7.328 1.00 94.81 82 ALA A O 1
ATOM 660 N N . GLN A 1 83 ? 17.257 -5.416 -5.404 1.00 95.50 83 GLN A N 1
ATOM 661 C CA . GLN A 1 83 ? 18.467 -4.853 -6.002 1.00 95.50 83 GLN A CA 1
ATOM 662 C C . GLN A 1 83 ? 19.344 -5.942 -6.621 1.00 95.50 83 GLN A C 1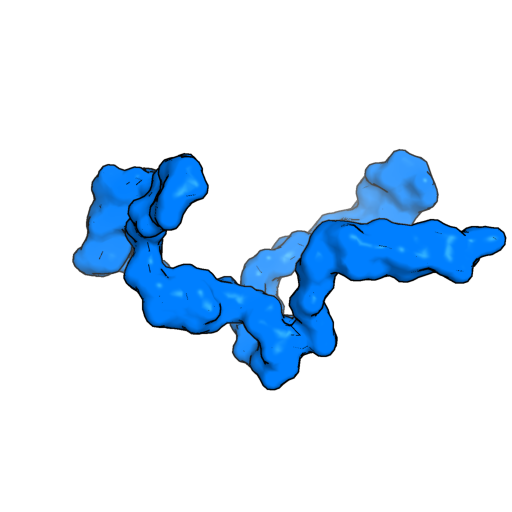
ATOM 664 O O . GLN A 1 83 ? 19.745 -5.813 -7.773 1.00 95.50 83 GLN A O 1
ATOM 669 N N . GLN A 1 84 ? 19.560 -7.046 -5.901 1.00 95.62 84 GLN A N 1
ATOM 670 C CA . GLN A 1 84 ? 20.346 -8.170 -6.405 1.00 95.62 84 GLN A CA 1
ATOM 671 C C . GLN A 1 84 ? 19.781 -8.715 -7.725 1.00 95.62 84 GLN A C 1
ATOM 673 O O . GLN A 1 84 ? 20.530 -8.973 -8.658 1.00 95.62 84 GLN A O 1
ATOM 678 N N . ILE A 1 85 ? 18.453 -8.838 -7.837 1.00 94.62 85 ILE A N 1
ATOM 679 C CA . ILE A 1 85 ? 17.800 -9.300 -9.072 1.00 94.62 85 ILE A CA 1
ATOM 680 C C . ILE A 1 85 ? 18.019 -8.317 -10.229 1.00 94.62 85 ILE A C 1
ATOM 682 O O . ILE A 1 85 ? 18.165 -8.746 -11.370 1.00 94.62 85 ILE A O 1
ATOM 686 N N . ILE A 1 86 ? 18.004 -7.010 -9.969 1.00 95.19 86 ILE A N 1
ATOM 687 C CA . ILE A 1 86 ? 18.234 -5.998 -11.008 1.00 95.19 86 ILE A CA 1
ATOM 688 C C . ILE A 1 86 ? 19.688 -6.053 -11.490 1.00 95.19 86 ILE A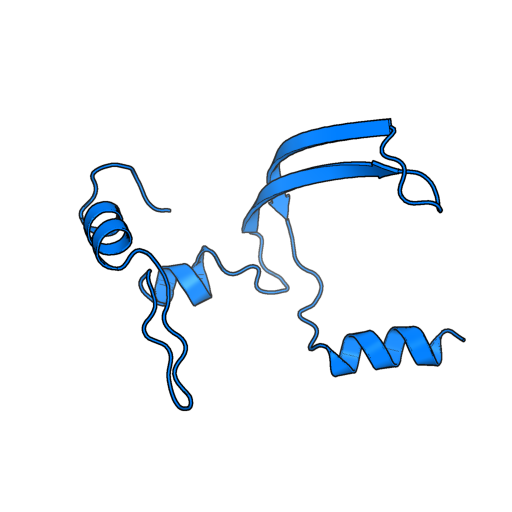 C 1
ATOM 690 O O . ILE A 1 86 ? 19.922 -6.029 -12.696 1.00 95.19 86 ILE A O 1
ATOM 694 N N . ASP A 1 87 ? 20.636 -6.174 -10.561 1.00 95.38 87 ASP A N 1
ATOM 695 C CA . ASP A 1 87 ? 22.069 -6.184 -10.862 1.00 95.38 87 ASP A CA 1
ATOM 696 C C . ASP A 1 87 ? 22.508 -7.476 -11.571 1.00 95.38 87 ASP A C 1
ATOM 698 O O . ASP A 1 87 ? 23.316 -7.415 -12.491 1.00 95.38 87 ASP A O 1
ATOM 702 N N . ASP A 1 88 ? 21.946 -8.633 -11.199 1.00 91.44 88 ASP A N 1
ATOM 703 C CA . ASP A 1 88 ? 22.276 -9.935 -11.806 1.00 91.44 88 ASP A CA 1
ATOM 704 C C . ASP A 1 88 ? 21.692 -10.123 -13.219 1.00 91.44 88 ASP A C 1
ATOM 706 O O . ASP A 1 88 ? 22.107 -11.023 -13.951 1.00 91.44 88 ASP A O 1
ATOM 710 N N . ASN A 1 89 ? 20.707 -9.308 -13.608 1.00 64.31 89 ASN A N 1
ATOM 711 C CA . ASN A 1 89 ? 20.121 -9.324 -14.954 1.00 64.31 89 ASN A CA 1
ATOM 712 C C . ASN A 1 89 ? 20.891 -8.443 -15.963 1.00 64.31 89 ASN A C 1
ATOM 714 O O . ASN A 1 89 ? 20.425 -8.272 -17.095 1.00 64.31 89 ASN A O 1
ATOM 718 N N . HIS A 1 90 ? 22.050 -7.903 -15.569 1.00 50.06 90 HIS A N 1
ATOM 719 C CA . HIS A 1 90 ? 22.998 -7.160 -16.406 1.00 50.06 90 HIS A CA 1
ATOM 720 C C . HIS A 1 90 ? 24.275 -7.966 -16.681 1.00 50.06 90 HIS A C 1
ATOM 722 O O . HIS A 1 90 ? 24.827 -7.789 -17.794 1.00 50.06 90 HIS A O 1
#

Secondary structure (DSSP, 8-state):
---TTSHHHHHHHHH-S-EE-SS-EE-SS-HIIIIIISS--BTSEEEEEEEEEEE-TT--EEEEEEEEEEEEB-----HHHHHHHHHHT-

Solvent-accessible surface area (backbone atoms only — not comparable to full-atom values): 5726 Å² total; per-residue (Å²): 138,77,52,92,89,33,75,68,34,52,50,30,60,76,52,69,50,60,47,79,54,101,89,50,72,50,66,35,55,62,58,69,44,54,70,46,72,70,34,83,50,51,83,38,84,36,82,45,78,46,79,49,75,43,62,52,98,86,67,52,74,80,46,78,48,75,48,80,48,74,48,66,33,87,69,82,77,55,70,70,59,54,49,52,57,59,60,72,75,108

Foldseek 3Di:
DDDPPDPLNVQLVVVVAWDDDPVDIDGSGPCCVPVNQQDLDAQDKHKDWDKDFDADPVRDTDDIDTGIDIDHHHDDDDPVRVVVVVVVVD

Mean predicted aligned error: 4.08 Å

Radius of gyration: 17.59 Å; Cα contacts (8 Å, |Δi|>4): 101; chains: 1; bounding box: 41×27×41 Å

Sequence (90 aa):
YVTPGSILDDEAVVRATSVYLVDRVVPMLPEVLSNGACSLRPNEDKYTFSAVFEMDEKGRIY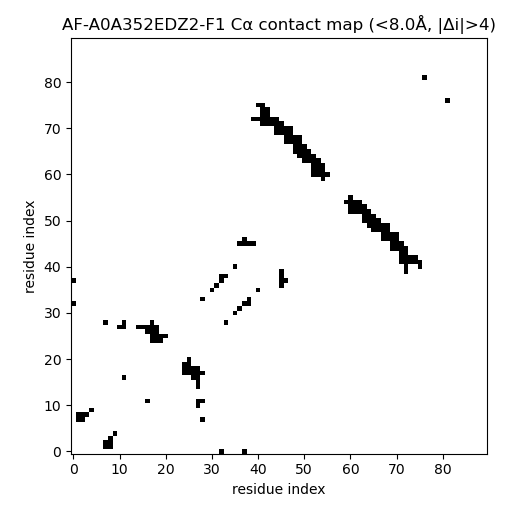NEWFGRTAIHSDRRFAYEEAQQIIDDNH

Nearest PDB structures (foldseek):
  8e2a-assembly1_A  TM=9.567E-01  e=4.578E-07  Homo sapiens
  8cdv-assembly1_C  TM=9.539E-01  e=6.792E-07  Bacillus subtilis subsp. subtilis str. 168
  2vnu-assembly1_D  TM=9.856E-01  e=1.945E-06  Saccharomyces cerevisiae
  8qcf-assembly1_K  TM=9.630E-01  e=2.530E-06  Saccharomyces cerevisiae
  5xgu-assembly1_A  TM=9.469E-01  e=4.882E-06  Escherichia coli DEC6A

pLDDT: mean 94.71, std 6.39, range [50.06, 98.5]